Protein AF-A0A9D0HG77-F1 (afdb_monomer)

Solvent-accessible surface area (backbone atoms only — not comparable to full-atom values): 7186 Å² total; per-residue (Å²): 134,83,75,78,53,61,66,55,55,51,51,52,52,52,49,52,47,49,50,50,52,50,51,39,53,72,73,40,83,61,28,71,61,49,53,53,50,44,52,52,36,29,54,51,50,40,51,54,54,44,46,48,35,72,75,63,61,80,63,80,70,71,85,74,57,92,49,63,59,84,81,38,43,45,63,59,40,58,45,51,33,54,53,54,50,49,32,27,53,50,27,35,64,76,56,39,91,48,74,67,30,60,70,45,13,60,59,49,11,49,51,51,50,51,52,53,51,63,58,46,48,62,52,34,60,73,67,73,98

Structure (mmCIF, N/CA/C/O backbone):
data_AF-A0A9D0HG77-F1
#
_entry.id   AF-A0A9D0HG77-F1
#
loop_
_atom_site.group_PDB
_atom_site.id
_atom_site.type_symbol
_atom_site.label_atom_id
_atom_site.label_alt_id
_atom_site.label_comp_id
_atom_site.label_asym_id
_atom_site.label_entity_id
_atom_site.label_seq_id
_atom_site.pdbx_PDB_ins_code
_atom_site.Cartn_x
_atom_site.Cartn_y
_atom_site.Cartn_z
_atom_site.occupancy
_atom_site.B_iso_or_equiv
_atom_site.auth_seq_id
_atom_site.auth_comp_id
_atom_site.auth_asym_id
_atom_site.auth_atom_id
_atom_site.pdbx_PDB_model_num
ATOM 1 N N . MET A 1 1 ? 27.895 -12.153 -4.159 1.00 49.25 1 MET A N 1
ATOM 2 C CA . MET A 1 1 ? 26.490 -12.184 -3.704 1.00 49.25 1 MET A CA 1
ATOM 3 C C . MET A 1 1 ? 25.631 -11.999 -4.945 1.00 49.25 1 MET A C 1
ATOM 5 O O . MET A 1 1 ? 25.683 -10.929 -5.532 1.00 49.25 1 MET A O 1
ATOM 9 N N . THR A 1 2 ? 24.977 -13.048 -5.441 1.00 56.88 2 THR A N 1
ATOM 10 C CA . THR A 1 2 ? 24.059 -12.935 -6.587 1.00 56.88 2 THR A CA 1
ATOM 11 C C . THR A 1 2 ? 22.765 -12.306 -6.091 1.00 56.88 2 THR A C 1
ATOM 13 O O . THR A 1 2 ? 22.162 -12.834 -5.156 1.00 56.88 2 THR A O 1
ATOM 16 N N . LEU A 1 3 ? 22.369 -11.169 -6.663 1.00 62.97 3 LEU A N 1
ATOM 17 C CA . LEU A 1 3 ? 21.072 -10.566 -6.361 1.00 62.97 3 LEU A CA 1
ATOM 18 C C . LEU A 1 3 ? 19.960 -11.579 -6.700 1.00 62.97 3 LEU A C 1
ATOM 20 O O . LEU A 1 3 ? 20.090 -12.295 -7.698 1.00 62.97 3 LEU A O 1
ATOM 24 N N . PRO A 1 4 ? 18.908 -11.697 -5.870 1.00 74.31 4 PRO A N 1
ATOM 25 C CA . PRO A 1 4 ? 17.758 -12.531 -6.202 1.00 74.31 4 PRO A CA 1
ATOM 26 C C . PRO A 1 4 ? 17.161 -12.081 -7.542 1.00 74.31 4 PRO A C 1
ATOM 28 O O . PRO A 1 4 ? 17.142 -10.889 -7.845 1.00 74.31 4 PRO A O 1
ATOM 31 N N . SER A 1 5 ? 16.691 -13.031 -8.355 1.00 85.88 5 SER A N 1
ATOM 32 C CA . SER A 1 5 ? 16.042 -12.704 -9.629 1.00 85.88 5 SER A CA 1
ATOM 33 C C . SER A 1 5 ? 14.763 -11.891 -9.390 1.00 85.88 5 SER A C 1
ATOM 35 O O . SER A 1 5 ? 14.091 -12.084 -8.374 1.00 85.88 5 SER A O 1
ATOM 37 N N . MET A 1 6 ? 14.393 -11.012 -10.332 1.00 86.44 6 MET A N 1
ATOM 38 C CA . MET A 1 6 ? 13.165 -10.206 -10.214 1.00 86.44 6 MET A CA 1
ATOM 39 C C . MET A 1 6 ? 11.925 -11.067 -9.966 1.00 86.44 6 MET A C 1
ATOM 41 O O . MET A 1 6 ? 11.138 -10.765 -9.076 1.00 86.44 6 MET A O 1
ATOM 45 N N . ALA A 1 7 ? 11.817 -12.209 -10.647 1.00 89.00 7 ALA A N 1
ATOM 46 C CA . ALA A 1 7 ? 10.728 -13.159 -10.436 1.00 89.00 7 ALA A CA 1
ATOM 47 C C . ALA A 1 7 ? 10.657 -13.702 -8.994 1.00 89.00 7 ALA A C 1
ATOM 49 O O . ALA A 1 7 ? 9.565 -13.929 -8.476 1.00 89.00 7 ALA A O 1
ATOM 50 N N . LEU A 1 8 ? 11.800 -13.906 -8.324 1.00 92.50 8 LEU A N 1
ATOM 51 C CA . LEU A 1 8 ? 11.820 -14.341 -6.926 1.00 92.50 8 LEU A CA 1
ATOM 52 C C . LEU A 1 8 ? 11.333 -13.224 -5.997 1.00 92.50 8 LEU A C 1
ATOM 54 O O . LEU A 1 8 ? 10.526 -13.488 -5.108 1.00 92.50 8 LEU A O 1
ATOM 58 N N . LEU A 1 9 ? 11.799 -11.989 -6.206 1.00 91.00 9 LEU A N 1
ATOM 59 C CA . LEU A 1 9 ? 11.359 -10.829 -5.424 1.00 91.00 9 LEU A CA 1
ATOM 60 C C . LEU A 1 9 ? 9.857 -10.581 -5.594 1.00 91.00 9 LEU A C 1
ATOM 62 O O . LEU A 1 9 ? 9.140 -10.454 -4.602 1.00 91.00 9 LEU A O 1
ATOM 66 N N . GLU A 1 10 ? 9.379 -10.587 -6.838 1.00 93.50 10 GLU A N 1
ATOM 67 C CA . GLU A 1 10 ? 7.963 -10.452 -7.168 1.00 93.50 10 GLU A CA 1
ATOM 68 C C . GLU A 1 10 ? 7.137 -11.573 -6.523 1.00 93.50 10 GLU A C 1
ATOM 70 O O . GLU A 1 10 ? 6.142 -11.301 -5.851 1.00 93.50 10 GLU A O 1
ATOM 75 N N . GLY A 1 11 ? 7.583 -12.828 -6.640 1.00 95.94 11 GLY A N 1
ATOM 76 C CA . GLY A 1 11 ? 6.909 -13.977 -6.037 1.00 95.94 11 GLY A CA 1
ATOM 77 C C . GLY A 1 11 ? 6.807 -13.883 -4.513 1.00 95.94 11 GLY A C 1
ATOM 78 O O . GLY A 1 11 ? 5.743 -14.142 -3.948 1.00 95.94 11 GLY A O 1
ATOM 79 N N . VAL A 1 12 ? 7.880 -13.465 -3.834 1.00 95.75 12 VAL A N 1
ATOM 80 C CA . VAL A 1 12 ? 7.873 -13.255 -2.377 1.00 95.75 12 VAL A CA 1
ATOM 81 C C . VAL A 1 12 ? 6.940 -12.105 -1.992 1.00 95.75 12 VAL A C 1
ATOM 83 O O . VAL A 1 12 ? 6.157 -12.248 -1.053 1.00 95.75 12 VAL A O 1
ATOM 86 N N . ALA A 1 13 ? 6.968 -10.989 -2.722 1.00 94.75 13 ALA A N 1
ATOM 87 C CA . ALA A 1 13 ? 6.094 -9.850 -2.454 1.00 94.75 13 ALA A CA 1
ATOM 88 C C . ALA A 1 13 ? 4.609 -10.216 -2.629 1.00 94.75 13 ALA A C 1
ATOM 90 O O . ALA A 1 13 ? 3.790 -9.934 -1.751 1.00 94.75 13 ALA A O 1
ATOM 91 N N . LEU A 1 14 ? 4.264 -10.918 -3.711 1.00 96.62 14 LEU A N 1
ATOM 92 C CA . LEU A 1 14 ? 2.907 -11.409 -3.956 1.00 96.62 14 LEU A CA 1
ATOM 93 C C . LEU A 1 14 ? 2.461 -12.422 -2.897 1.00 96.62 14 LEU A C 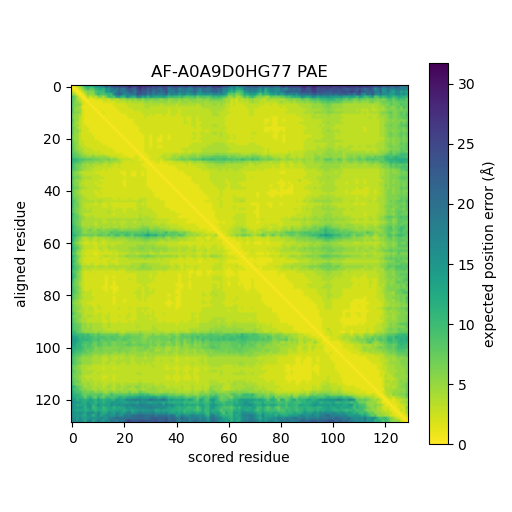1
ATOM 95 O O . LEU A 1 14 ? 1.306 -12.383 -2.472 1.00 96.62 14 LEU A O 1
ATOM 99 N N . LEU A 1 15 ? 3.360 -13.289 -2.421 1.00 97.38 15 LEU A N 1
ATOM 100 C CA . LEU A 1 15 ? 3.068 -14.201 -1.315 1.00 97.38 15 LEU A CA 1
ATOM 101 C C . LEU A 1 15 ? 2.738 -13.431 -0.029 1.00 97.38 15 LEU A C 1
ATOM 103 O O . LEU A 1 15 ? 1.761 -13.762 0.642 1.00 97.38 15 LEU A O 1
ATOM 107 N N . ILE A 1 16 ? 3.505 -12.388 0.301 1.00 96.44 16 ILE A N 1
ATOM 108 C CA . ILE A 1 16 ? 3.239 -11.530 1.465 1.00 96.44 16 ILE A CA 1
ATOM 109 C C . ILE A 1 16 ? 1.872 -10.850 1.330 1.00 96.44 16 ILE A C 1
ATOM 111 O O . ILE A 1 16 ? 1.082 -10.884 2.275 1.00 96.44 16 ILE A O 1
ATOM 115 N N . VAL A 1 17 ? 1.555 -10.290 0.158 1.00 97.00 17 VAL A N 1
ATOM 116 C CA . VAL A 1 17 ? 0.243 -9.679 -0.117 1.00 97.00 17 VAL A CA 1
ATOM 117 C C . VAL A 1 17 ? -0.880 -10.703 0.038 1.00 97.00 17 VAL A C 1
ATOM 119 O O . VAL A 1 17 ? -1.863 -10.438 0.731 1.00 97.00 17 VAL A O 1
ATOM 122 N N . ALA A 1 18 ? -0.735 -11.889 -0.554 1.00 97.62 18 ALA A N 1
ATOM 123 C CA . ALA A 1 18 ? -1.733 -12.949 -0.475 1.00 97.62 18 ALA A CA 1
ATOM 124 C C . ALA A 1 18 ? -1.972 -13.391 0.975 1.00 97.62 18 ALA A C 1
ATOM 126 O O . ALA A 1 18 ? -3.123 -13.488 1.406 1.00 97.62 18 ALA A O 1
ATOM 127 N N . LEU A 1 19 ? -0.901 -13.594 1.749 1.00 97.75 19 LEU A N 1
ATOM 128 C CA . LEU A 1 19 ? -0.984 -13.930 3.170 1.00 97.75 19 LEU A CA 1
ATOM 129 C C . LEU A 1 19 ? -1.655 -12.813 3.970 1.00 97.75 19 LEU A C 1
ATOM 131 O O . LEU A 1 19 ? -2.560 -13.095 4.755 1.00 97.75 19 LEU A O 1
ATOM 135 N N . PHE A 1 20 ? -1.275 -11.553 3.748 1.00 95.69 20 PHE A N 1
ATOM 136 C CA . PHE A 1 20 ? -1.891 -10.408 4.416 1.00 95.69 20 PHE A CA 1
ATOM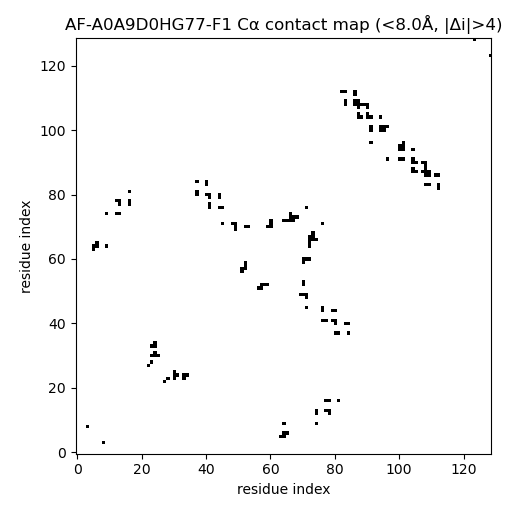 137 C C . PHE A 1 20 ? -3.399 -10.362 4.155 1.00 95.69 20 PHE A C 1
ATOM 139 O O . PHE A 1 20 ? -4.197 -10.312 5.094 1.00 95.69 20 PHE A O 1
ATOM 146 N N . VAL A 1 21 ? -3.805 -10.419 2.882 1.00 96.75 21 VAL A N 1
ATOM 147 C CA . VAL A 1 21 ? -5.216 -10.354 2.483 1.00 96.75 21 VAL A CA 1
ATOM 148 C C . VAL A 1 21 ? -5.985 -11.547 3.036 1.00 96.75 21 VAL A C 1
ATOM 150 O O . VAL A 1 21 ? -7.069 -11.359 3.589 1.00 96.75 21 VAL A O 1
ATOM 153 N N . PHE A 1 22 ? -5.425 -12.756 2.948 1.00 97.81 22 PHE A N 1
ATOM 154 C CA . PHE A 1 22 ? -6.043 -13.964 3.484 1.00 97.81 22 PHE A CA 1
ATOM 155 C C . PHE A 1 22 ? -6.268 -13.859 4.994 1.00 97.81 22 PHE A C 1
ATOM 157 O O . PHE A 1 22 ? -7.393 -14.041 5.464 1.00 97.81 22 PHE A O 1
ATOM 164 N N . LEU A 1 23 ? -5.230 -13.510 5.758 1.00 96.69 23 LEU A N 1
ATOM 165 C CA . LEU A 1 23 ? -5.322 -13.382 7.211 1.00 96.69 23 LEU A CA 1
ATOM 166 C C . LEU A 1 23 ? -6.312 -12.280 7.608 1.00 96.69 23 LEU A C 1
ATOM 168 O O . LEU A 1 23 ? -7.152 -12.497 8.484 1.00 96.69 23 LEU A O 1
ATOM 172 N N . ARG A 1 24 ? -6.284 -11.127 6.929 1.00 94.62 24 ARG A N 1
ATOM 173 C CA . ARG A 1 24 ? -7.196 -10.009 7.209 1.00 94.62 24 ARG A CA 1
ATOM 174 C C . ARG A 1 24 ? -8.644 -10.343 6.860 1.00 94.62 24 ARG A C 1
ATOM 176 O O . ARG A 1 24 ? -9.543 -10.020 7.631 1.00 94.62 24 ARG A O 1
ATOM 183 N N . ALA A 1 25 ? -8.886 -11.025 5.745 1.00 95.69 25 ALA A N 1
ATOM 184 C CA . ALA A 1 25 ? -10.225 -11.446 5.343 1.00 95.69 25 ALA A CA 1
ATOM 185 C C . ALA A 1 25 ? -10.776 -12.584 6.219 1.00 95.69 25 ALA A C 1
ATOM 187 O O . ALA A 1 25 ? -11.987 -12.674 6.419 1.00 95.69 25 ALA A O 1
ATOM 188 N N . ARG A 1 26 ? -9.908 -13.454 6.751 1.00 96.69 26 ARG A N 1
ATOM 189 C CA . ARG A 1 26 ? -10.320 -14.601 7.569 1.00 96.69 26 ARG A CA 1
ATOM 190 C C . ARG A 1 26 ? -10.536 -14.252 9.039 1.00 96.69 26 ARG A C 1
ATOM 192 O O . ARG A 1 26 ? -11.477 -14.778 9.636 1.00 96.69 26 ARG A O 1
ATOM 199 N N . TYR A 1 27 ? -9.665 -13.416 9.602 1.00 95.75 27 TYR A N 1
ATOM 200 C CA . TYR A 1 27 ? -9.579 -13.164 11.045 1.00 95.75 27 TYR A CA 1
ATOM 201 C C . TYR A 1 27 ? -9.772 -11.692 11.430 1.00 95.75 27 TYR A C 1
ATOM 203 O O . TYR A 1 27 ? -9.915 -11.382 12.610 1.00 95.75 27 TYR A O 1
ATOM 211 N N . GLY A 1 28 ? -9.766 -10.771 10.463 1.00 91.38 28 GLY A N 1
ATOM 212 C CA . GLY A 1 28 ? -9.912 -9.344 10.723 1.00 91.38 28 GLY A CA 1
ATOM 213 C C . GLY A 1 28 ? -11.352 -8.921 11.039 1.00 91.38 28 GLY A C 1
ATOM 214 O O . GLY A 1 28 ? -12.316 -9.595 10.659 1.00 91.38 28 GLY A O 1
ATOM 215 N N . PRO A 1 29 ? -11.528 -7.767 11.704 1.00 87.50 29 PRO A N 1
ATOM 216 C CA . PRO A 1 29 ? -12.846 -7.190 11.915 1.00 87.50 29 PRO A CA 1
ATOM 217 C C . PRO A 1 29 ? -13.455 -6.746 10.576 1.00 87.50 29 PRO A C 1
ATOM 219 O O . PRO A 1 29 ? -12.801 -6.099 9.762 1.00 87.50 29 PRO A O 1
ATOM 222 N N . ALA A 1 30 ? -14.734 -7.067 10.359 1.00 93.44 30 ALA A N 1
ATOM 223 C CA . ALA A 1 30 ? -15.514 -6.648 9.186 1.00 93.44 30 ALA A CA 1
ATOM 224 C C . ALA A 1 30 ? -14.843 -6.941 7.814 1.00 93.44 30 ALA A C 1
ATOM 226 O O . ALA A 1 30 ? -14.637 -6.025 7.010 1.00 93.44 30 ALA A O 1
ATOM 227 N N . PRO A 1 31 ? -14.585 -8.217 7.469 1.00 94.75 31 PRO A N 1
ATOM 228 C CA . PRO A 1 31 ? -13.812 -8.591 6.279 1.00 94.75 31 PRO A CA 1
ATOM 229 C C . PRO A 1 31 ? -14.425 -8.103 4.960 1.00 94.75 31 PRO A C 1
ATOM 231 O O . PRO A 1 31 ? -13.711 -7.705 4.046 1.00 94.75 31 PRO A O 1
ATOM 234 N N . LYS A 1 32 ? -15.760 -8.036 4.864 1.00 96.19 32 LYS A N 1
ATOM 235 C CA . LYS A 1 32 ? -16.445 -7.480 3.683 1.00 96.19 32 LYS A CA 1
ATOM 236 C C . LYS A 1 32 ? -16.150 -5.989 3.486 1.00 96.19 32 LYS A C 1
ATOM 238 O O . LYS A 1 32 ? -16.023 -5.539 2.351 1.00 96.19 32 LYS A O 1
ATOM 243 N N . ALA A 1 33 ? -16.063 -5.220 4.573 1.00 94.50 33 ALA A N 1
ATOM 244 C CA . ALA A 1 33 ? -15.742 -3.796 4.505 1.00 94.50 33 ALA A CA 1
ATOM 245 C C . ALA A 1 33 ? -14.273 -3.589 4.117 1.00 94.50 33 ALA A C 1
ATOM 247 O O . ALA A 1 33 ? -13.987 -2.741 3.272 1.00 94.50 33 ALA A O 1
ATOM 248 N N . PHE A 1 34 ? -13.373 -4.410 4.669 1.00 94.81 34 PHE A N 1
ATOM 249 C CA . PHE A 1 34 ? -11.969 -4.464 4.264 1.00 94.81 34 PHE A CA 1
ATOM 250 C C . PHE A 1 34 ? -11.826 -4.744 2.763 1.00 94.81 34 PHE A C 1
ATOM 252 O O . PHE A 1 34 ? -11.236 -3.930 2.063 1.00 94.81 34 PHE A O 1
ATOM 259 N N . LEU A 1 35 ? -12.430 -5.818 2.245 1.00 96.50 35 LEU A N 1
ATOM 260 C CA . LEU A 1 35 ? -12.306 -6.192 0.830 1.00 96.50 35 LEU A CA 1
ATOM 261 C C . LEU A 1 35 ? -12.861 -5.123 -0.118 1.00 96.50 35 LEU A C 1
ATOM 263 O O . LEU A 1 35 ? -12.253 -4.838 -1.144 1.00 96.50 35 LEU A O 1
ATOM 267 N N . ARG A 1 36 ? -13.985 -4.482 0.234 1.00 96.81 36 ARG A N 1
ATOM 268 C CA . ARG A 1 36 ? -14.524 -3.353 -0.544 1.00 96.81 36 ARG A CA 1
ATOM 269 C C . ARG A 1 36 ? -13.560 -2.172 -0.568 1.00 96.81 36 ARG A C 1
ATOM 271 O O . ARG A 1 36 ? -13.338 -1.594 -1.625 1.00 96.81 36 ARG A O 1
ATOM 278 N N . ARG A 1 37 ? -12.985 -1.817 0.584 1.00 94.81 37 ARG A N 1
ATOM 279 C CA . ARG A 1 37 ? -11.995 -0.738 0.670 1.00 94.81 37 ARG A CA 1
ATOM 280 C C . ARG A 1 37 ? -10.734 -1.087 -0.114 1.00 94.81 37 ARG A C 1
ATOM 282 O O . ARG A 1 37 ? -10.241 -0.236 -0.837 1.00 94.81 37 ARG A O 1
ATOM 289 N N . LEU A 1 38 ? -10.251 -2.320 0.004 1.00 96.00 38 LEU A N 1
ATOM 290 C CA . LEU A 1 38 ? -9.083 -2.797 -0.722 1.00 96.00 38 LEU A CA 1
ATOM 291 C C . LEU A 1 38 ? -9.306 -2.716 -2.234 1.00 96.00 38 LEU A C 1
ATOM 293 O O . LEU A 1 38 ? -8.457 -2.184 -2.933 1.00 96.00 38 LEU A O 1
ATOM 297 N N . LEU A 1 39 ? -10.468 -3.156 -2.726 1.00 96.94 39 LEU A N 1
ATOM 298 C CA . LEU A 1 39 ? -10.818 -3.042 -4.142 1.00 96.94 39 LEU A CA 1
ATOM 299 C C . LEU A 1 39 ? -10.826 -1.581 -4.616 1.00 9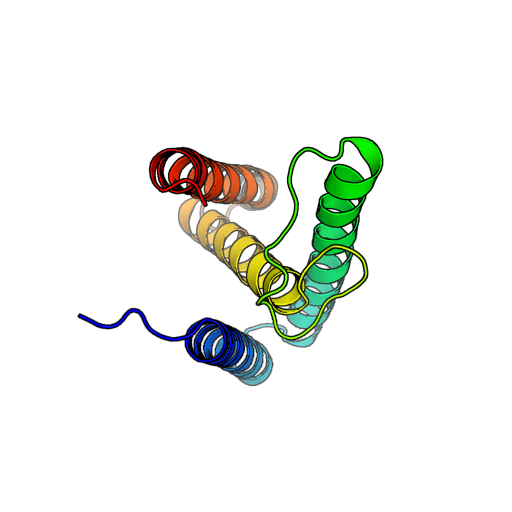6.94 39 LEU A C 1
ATOM 301 O O . LEU A 1 39 ? -10.290 -1.281 -5.678 1.00 96.94 39 LEU A O 1
ATOM 305 N N . LEU A 1 40 ? -11.397 -0.666 -3.824 1.00 97.25 40 LEU A N 1
ATOM 306 C CA . LEU A 1 40 ? -11.372 0.765 -4.142 1.00 97.25 40 LEU A CA 1
ATOM 307 C C . LEU A 1 40 ? -9.943 1.314 -4.184 1.00 97.25 40 LEU A C 1
ATOM 309 O O . LEU A 1 40 ? -9.630 2.094 -5.076 1.00 97.25 40 LEU A O 1
ATOM 313 N N . LEU A 1 41 ? -9.084 0.896 -3.251 1.00 95.94 41 LEU A N 1
ATOM 314 C CA . LEU A 1 41 ? -7.680 1.301 -3.227 1.00 95.94 41 LEU A CA 1
ATOM 315 C C . LEU A 1 41 ? -6.916 0.764 -4.440 1.00 95.94 41 LEU A C 1
ATOM 317 O O . LEU A 1 41 ? -6.210 1.545 -5.054 1.00 95.94 41 LEU A O 1
ATOM 321 N N . VAL A 1 42 ? -7.110 -0.504 -4.819 1.00 97.00 42 VAL A N 1
ATOM 322 C CA . VAL A 1 42 ? -6.518 -1.115 -6.027 1.00 97.00 42 VAL A CA 1
ATOM 323 C C . VAL A 1 42 ? -6.873 -0.312 -7.277 1.00 97.00 42 VAL A C 1
ATOM 325 O O . VAL A 1 42 ? -5.998 0.049 -8.059 1.00 97.00 42 VAL A O 1
ATOM 328 N N . VAL A 1 43 ? -8.161 -0.009 -7.463 1.00 97.38 43 VAL A N 1
ATOM 329 C CA . VAL A 1 43 ? -8.625 0.745 -8.635 1.00 97.38 43 VAL A CA 1
ATOM 330 C C . VAL A 1 43 ? -8.082 2.173 -8.610 1.00 97.38 43 VAL A C 1
ATOM 332 O O . VAL A 1 43 ? -7.591 2.654 -9.627 1.00 97.38 43 VAL A O 1
ATOM 335 N N . ALA A 1 44 ? -8.141 2.848 -7.459 1.00 94.81 44 ALA A N 1
ATOM 336 C CA . ALA A 1 44 ? -7.674 4.223 -7.328 1.00 94.81 44 ALA A CA 1
ATOM 337 C C . ALA A 1 44 ? -6.157 4.346 -7.532 1.00 94.81 44 ALA A C 1
ATOM 339 O O . ALA A 1 44 ? -5.722 5.245 -8.247 1.00 94.81 44 ALA A O 1
ATOM 340 N N . SER A 1 45 ? -5.362 3.444 -6.947 1.00 91.88 45 SER A N 1
ATOM 341 C CA . SER A 1 45 ? -3.905 3.456 -7.091 1.00 91.88 45 SER A CA 1
ATOM 342 C C . SER A 1 45 ? -3.492 3.161 -8.525 1.00 91.88 45 SER A C 1
ATOM 344 O O . SER A 1 45 ? -2.656 3.876 -9.062 1.00 91.88 45 SER A O 1
ATOM 346 N N . TRP A 1 46 ? -4.112 2.170 -9.175 1.00 95.81 46 TRP A N 1
ATOM 347 C CA . TRP A 1 46 ? -3.830 1.878 -10.579 1.00 95.81 46 TRP A CA 1
ATOM 348 C C . TRP A 1 46 ? -4.174 3.059 -11.489 1.00 95.81 46 TRP A C 1
ATOM 350 O O . TRP A 1 46 ? -3.353 3.439 -12.317 1.00 95.81 46 TRP A O 1
ATOM 360 N N . LEU A 1 47 ? -5.353 3.671 -11.323 1.00 96.38 47 LEU A N 1
ATOM 361 C CA . LEU A 1 47 ? -5.741 4.830 -12.129 1.00 96.38 47 LEU A CA 1
ATOM 362 C C . LEU A 1 47 ? -4.786 6.007 -11.934 1.00 96.38 47 LEU A C 1
ATOM 364 O O . LEU A 1 47 ? -4.391 6.615 -12.924 1.00 96.38 47 LEU A O 1
ATOM 368 N N . ALA A 1 48 ? -4.415 6.326 -10.693 1.00 92.44 48 ALA A N 1
ATOM 369 C CA . ALA A 1 48 ? -3.487 7.415 -10.401 1.00 92.44 48 ALA A CA 1
ATOM 370 C C . ALA A 1 48 ? -2.116 7.163 -11.047 1.00 92.44 48 ALA A C 1
ATOM 372 O O . ALA A 1 48 ? -1.655 7.978 -11.842 1.00 92.44 48 ALA A O 1
ATOM 373 N N . GLU A 1 49 ? -1.529 5.999 -10.774 1.00 92.38 49 GLU A N 1
ATOM 374 C CA . GLU A 1 49 ? -0.223 5.584 -11.288 1.00 92.38 49 GLU A CA 1
ATOM 375 C C . GLU A 1 49 ? -0.189 5.587 -12.820 1.00 92.38 49 GLU A C 1
ATOM 377 O O . GLU A 1 49 ? 0.637 6.243 -13.453 1.00 92.38 49 GLU A O 1
ATOM 382 N N . ASN A 1 50 ? -1.150 4.897 -13.435 1.00 94.19 50 ASN A N 1
ATOM 383 C CA . ASN A 1 50 ? -1.221 4.770 -14.880 1.00 94.19 50 ASN A CA 1
ATOM 384 C C . ASN A 1 50 ? -1.456 6.126 -15.555 1.00 94.19 50 ASN A C 1
ATOM 386 O O . ASN A 1 50 ? -0.907 6.380 -16.622 1.00 94.19 50 ASN A O 1
ATOM 390 N N . SER A 1 51 ? -2.255 7.007 -14.944 1.00 94.06 51 SER A N 1
ATOM 391 C CA . SER A 1 51 ? -2.498 8.345 -15.495 1.00 94.06 51 SER A CA 1
ATOM 392 C C . SER A 1 51 ? -1.239 9.200 -15.472 1.00 94.06 51 SER A C 1
ATOM 394 O O . SER A 1 51 ? -0.995 9.917 -16.436 1.00 94.06 51 SER A O 1
ATOM 396 N N . VAL A 1 52 ? -0.430 9.121 -14.410 1.00 91.75 52 VAL A N 1
ATOM 397 C CA . VAL A 1 52 ? 0.829 9.875 -14.327 1.00 91.75 52 VAL A CA 1
ATOM 398 C C . VAL A 1 52 ? 1.818 9.398 -15.389 1.00 91.75 52 VAL A C 1
ATOM 400 O O . VAL A 1 52 ? 2.388 10.231 -16.092 1.00 91.75 52 VAL A O 1
ATOM 403 N N . ILE A 1 53 ? 1.961 8.082 -15.567 1.00 91.44 53 ILE A N 1
ATOM 404 C CA . ILE A 1 53 ? 2.836 7.515 -16.603 1.00 91.44 53 ILE A CA 1
ATOM 405 C C . ILE A 1 53 ? 2.362 7.938 -17.998 1.00 91.44 53 ILE A C 1
ATOM 407 O O . ILE A 1 53 ? 3.146 8.461 -18.778 1.00 91.44 53 ILE A O 1
ATOM 411 N N . VAL A 1 54 ? 1.070 7.791 -18.304 1.00 93.69 54 VAL A N 1
ATOM 412 C CA . VAL A 1 54 ? 0.536 8.121 -19.637 1.00 93.69 54 VAL A CA 1
ATOM 413 C C . VAL A 1 54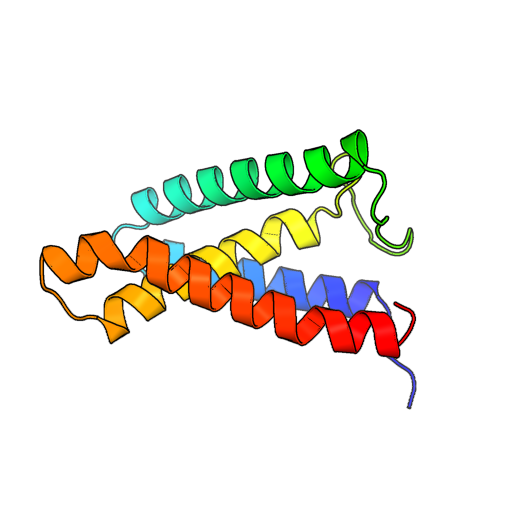 ? 0.589 9.623 -19.934 1.00 93.69 54 VAL A C 1
ATOM 415 O O . VAL A 1 54 ? 0.862 10.010 -21.067 1.00 93.69 54 VAL A O 1
ATOM 418 N N . ALA A 1 55 ? 0.291 10.478 -18.953 1.00 94.94 55 ALA A N 1
ATOM 419 C CA . ALA A 1 55 ? 0.188 11.918 -19.182 1.00 94.94 55 ALA A CA 1
ATOM 420 C C . ALA A 1 55 ? 1.545 12.633 -19.182 1.00 94.94 55 ALA A C 1
ATOM 422 O O . ALA A 1 55 ? 1.695 13.629 -19.889 1.00 94.94 55 ALA A O 1
ATOM 423 N N . TYR A 1 56 ? 2.505 12.160 -18.381 1.00 90.88 56 TYR A N 1
ATOM 424 C CA . TYR A 1 56 ? 3.771 12.863 -18.159 1.00 90.88 56 TYR A CA 1
ATOM 425 C C . TYR A 1 56 ? 5.006 12.083 -18.604 1.00 90.88 56 TYR A C 1
ATOM 427 O O . TYR A 1 56 ? 6.064 12.696 -18.706 1.00 90.88 56 TYR A O 1
ATOM 435 N N . ASP A 1 57 ? 4.891 10.771 -18.837 1.00 85.75 57 ASP A N 1
ATOM 436 C CA . ASP A 1 57 ? 6.015 9.873 -19.152 1.00 85.75 57 ASP A CA 1
ATOM 437 C C . ASP A 1 57 ? 7.203 10.060 -18.188 1.00 85.75 57 ASP A C 1
ATOM 439 O O . ASP A 1 57 ? 8.371 10.047 -18.566 1.00 85.75 57 ASP A O 1
ATOM 443 N N . PHE A 1 58 ? 6.887 10.316 -16.912 1.00 77.19 58 PHE A N 1
ATOM 444 C CA . PHE A 1 58 ? 7.880 10.712 -15.910 1.00 77.19 58 PHE A CA 1
ATOM 445 C C . PHE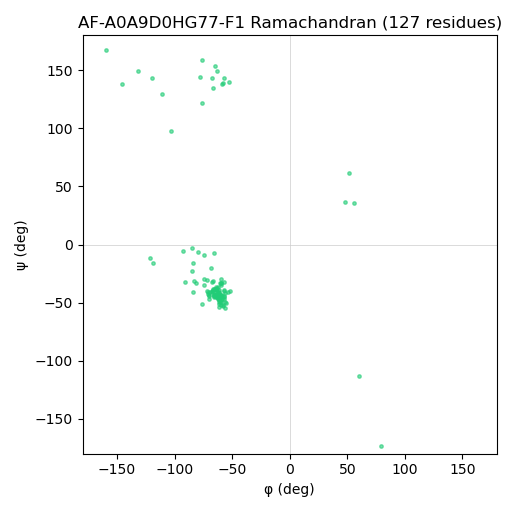 A 1 58 ? 8.873 9.578 -15.603 1.00 77.19 58 PHE A C 1
ATOM 447 O O . PHE A 1 58 ? 10.032 9.834 -15.287 1.00 77.19 58 PHE A O 1
ATOM 454 N N . TYR A 1 59 ? 8.417 8.327 -15.699 1.00 84.12 59 TYR A N 1
ATOM 455 C CA . T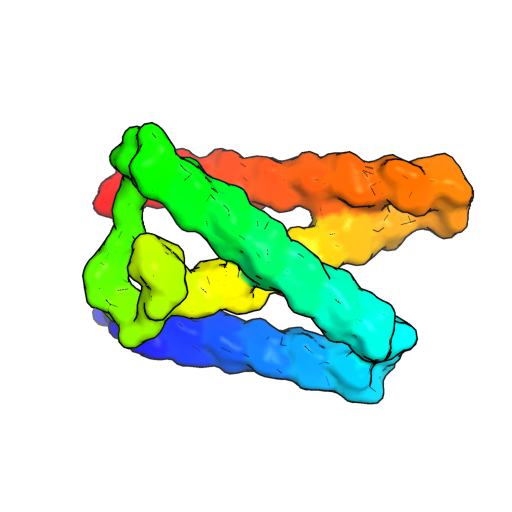YR A 1 59 ? 9.210 7.106 -15.570 1.00 84.12 59 TYR A CA 1
ATOM 456 C C . TYR A 1 59 ? 8.471 5.934 -16.221 1.00 84.12 59 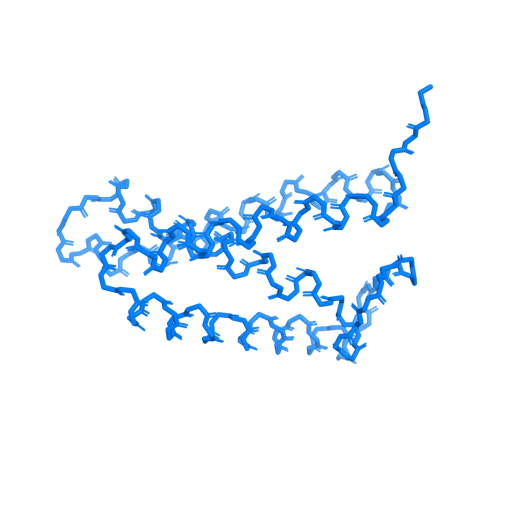TYR A C 1
ATOM 458 O O . TYR A 1 59 ? 7.273 6.002 -16.503 1.00 84.12 59 TYR A O 1
ATOM 466 N N . SER A 1 60 ? 9.187 4.825 -16.401 1.00 88.50 60 SER A N 1
ATOM 467 C CA . SER A 1 60 ? 8.618 3.545 -16.819 1.00 88.50 60 SER A CA 1
ATOM 468 C C . SER A 1 60 ? 9.123 2.424 -15.916 1.00 88.50 60 SER A C 1
ATOM 470 O O . SER A 1 60 ? 10.226 2.485 -15.374 1.00 88.50 60 SER A O 1
ATOM 472 N N . TYR A 1 61 ? 8.301 1.394 -15.734 1.00 89.94 61 TYR A N 1
ATOM 473 C CA . TYR A 1 61 ? 8.712 0.190 -15.020 1.00 89.94 61 TYR A CA 1
ATOM 474 C C . TYR A 1 61 ? 9.579 -0.699 -15.920 1.00 89.94 61 TYR A C 1
ATOM 476 O O . TYR A 1 61 ? 9.315 -0.819 -17.116 1.00 89.94 61 TYR A O 1
ATOM 484 N N . SER A 1 62 ? 10.583 -1.361 -15.330 1.00 89.69 62 SER A N 1
ATOM 485 C CA . SER A 1 62 ? 11.437 -2.325 -16.043 1.00 89.69 62 SER A CA 1
ATOM 486 C C . SER A 1 62 ? 10.602 -3.393 -16.768 1.00 89.69 62 SER A C 1
ATOM 488 O O . SER A 1 62 ? 9.656 -3.915 -16.183 1.00 89.69 62 SER A O 1
ATOM 490 N N . PRO A 1 63 ? 10.956 -3.808 -17.994 1.00 90.81 63 PRO A N 1
ATOM 491 C CA . PRO A 1 63 ? 10.266 -4.903 -18.675 1.00 90.81 63 PRO A CA 1
ATOM 492 C C . PRO A 1 63 ? 10.435 -6.273 -17.986 1.00 90.81 63 PRO A C 1
ATOM 494 O O . PRO A 1 63 ? 9.783 -7.228 -18.394 1.00 90.81 63 PRO A O 1
ATOM 497 N N . ASP A 1 64 ? 11.278 -6.383 -16.951 1.00 91.81 64 ASP A N 1
ATOM 498 C CA . ASP A 1 64 ? 11.542 -7.635 -16.224 1.00 91.81 64 ASP A CA 1
ATOM 499 C C . ASP A 1 64 ? 10.407 -8.071 -15.275 1.00 91.81 64 ASP A C 1
ATOM 501 O O . ASP A 1 64 ? 10.453 -9.179 -14.731 1.00 91.81 64 ASP A O 1
ATOM 505 N N . TRP A 1 65 ? 9.401 -7.220 -15.043 1.00 93.38 65 TRP A N 1
ATOM 506 C CA . TRP A 1 65 ? 8.201 -7.597 -14.286 1.00 93.38 65 TRP A CA 1
ATOM 507 C C . TRP A 1 65 ? 7.369 -8.626 -15.055 1.00 93.38 65 TRP A C 1
ATOM 509 O O . TRP A 1 65 ? 7.235 -8.552 -16.276 1.00 93.38 65 TRP A O 1
ATOM 519 N N . THR A 1 66 ? 6.755 -9.577 -14.346 1.00 94.19 66 THR A N 1
ATOM 520 C CA . THR A 1 66 ? 6.108 -10.709 -15.031 1.00 94.19 66 THR A CA 1
ATOM 521 C C . THR A 1 66 ? 4.792 -10.359 -15.724 1.00 94.19 66 THR A C 1
ATOM 523 O O . THR A 1 66 ? 4.477 -10.933 -16.768 1.00 94.19 66 THR A O 1
ATOM 526 N N . LEU A 1 67 ? 4.000 -9.445 -15.158 1.00 95.25 67 LEU A N 1
ATOM 527 C CA . LEU A 1 67 ? 2.668 -9.118 -15.662 1.00 95.25 67 LEU A CA 1
ATOM 528 C C . LEU A 1 67 ? 2.346 -7.640 -15.469 1.00 95.25 67 LEU A C 1
ATOM 530 O O . LEU A 1 67 ? 2.575 -7.080 -14.400 1.00 95.25 67 LEU A O 1
ATOM 534 N N . PHE A 1 68 ? 1.733 -7.038 -16.485 1.00 96.62 68 PHE A N 1
ATOM 535 C CA . PHE A 1 68 ? 1.349 -5.631 -16.509 1.00 96.62 68 PHE A CA 1
ATOM 536 C C . PHE A 1 68 ? -0.160 -5.458 -16.685 1.00 96.62 68 PHE A C 1
ATOM 538 O O . PHE A 1 68 ? -0.800 -6.180 -17.451 1.00 96.62 68 PHE A O 1
ATOM 545 N N . ILE A 1 69 ? -0.716 -4.447 -16.019 1.00 95.62 69 ILE A N 1
ATOM 546 C CA . ILE A 1 69 ? -1.995 -3.836 -16.376 1.00 95.62 69 ILE A CA 1
ATOM 547 C C . ILE A 1 69 ? -1.678 -2.507 -17.062 1.00 95.62 69 ILE A C 1
ATOM 549 O O . ILE A 1 69 ? -1.450 -1.487 -16.408 1.00 95.62 69 ILE A O 1
ATOM 553 N N . HIS A 1 70 ? -1.684 -2.530 -18.395 1.00 94.62 70 HIS A N 1
ATOM 554 C CA . HIS A 1 70 ? -1.250 -1.411 -19.231 1.00 94.62 70 HIS A CA 1
ATOM 555 C C . HIS A 1 70 ? 0.225 -1.053 -18.965 1.00 94.62 70 HIS A C 1
ATOM 557 O O . HIS A 1 70 ? 1.077 -1.885 -19.263 1.00 94.62 70 HIS A O 1
ATOM 563 N N . HIS A 1 71 ? 0.542 0.116 -18.398 1.00 92.88 71 HIS A N 1
ATOM 564 C CA . HIS A 1 71 ? 1.930 0.516 -18.118 1.00 92.88 71 HIS A CA 1
ATOM 565 C C . HIS A 1 71 ? 2.421 0.149 -16.709 1.00 92.88 71 HIS A C 1
ATOM 567 O O . HIS A 1 71 ? 3.596 0.336 -16.402 1.00 92.88 71 HIS A O 1
ATOM 573 N N . VAL A 1 72 ? 1.544 -0.379 -15.848 1.00 95.31 72 VAL A N 1
ATOM 574 C CA . VAL A 1 72 ? 1.856 -0.623 -14.431 1.00 95.31 72 VAL A CA 1
ATOM 575 C C . VAL A 1 72 ? 1.944 -2.126 -14.153 1.00 95.31 72 VAL A C 1
ATOM 577 O O . VAL A 1 72 ? 1.002 -2.848 -14.492 1.00 95.31 72 VAL A O 1
ATOM 580 N N . PRO A 1 73 ? 3.010 -2.633 -13.506 1.00 95.56 73 PRO A N 1
ATOM 581 C CA . PRO A 1 73 ? 3.086 -4.031 -13.104 1.00 95.56 73 PRO A CA 1
ATOM 582 C C . PRO A 1 73 ? 1.932 -4.419 -12.172 1.00 95.56 73 PRO A C 1
ATOM 584 O O . PRO A 1 73 ? 1.599 -3.691 -11.233 1.00 95.56 73 PRO A O 1
ATOM 587 N N . LEU A 1 74 ? 1.347 -5.601 -12.377 1.00 95.38 74 LEU A N 1
ATOM 588 C CA . LEU A 1 74 ? 0.261 -6.109 -11.536 1.00 95.38 74 LEU A CA 1
ATOM 589 C C . LEU A 1 74 ? 0.691 -6.185 -10.066 1.00 95.38 74 LEU A C 1
ATOM 591 O O . LEU A 1 74 ? -0.090 -5.843 -9.181 1.00 95.38 74 LEU A O 1
ATOM 595 N N . ALA A 1 75 ? 1.932 -6.592 -9.796 1.00 94.94 75 ALA A N 1
ATOM 596 C CA . ALA A 1 75 ? 2.459 -6.650 -8.438 1.00 94.94 75 ALA A CA 1
ATOM 597 C C . ALA A 1 75 ? 2.379 -5.288 -7.729 1.00 94.94 75 ALA A C 1
ATOM 599 O O . ALA A 1 75 ? 1.888 -5.217 -6.606 1.00 94.94 75 ALA A O 1
ATOM 600 N N . ILE A 1 76 ? 2.754 -4.198 -8.402 1.00 93.88 76 ILE A N 1
ATOM 601 C CA . ILE A 1 76 ? 2.669 -2.828 -7.870 1.00 93.88 76 ILE A CA 1
ATOM 602 C C . ILE A 1 76 ? 1.214 -2.450 -7.569 1.00 93.88 76 ILE A C 1
ATOM 604 O O . ILE A 1 76 ? 0.916 -1.961 -6.476 1.00 93.88 76 ILE A O 1
ATOM 608 N N . VAL A 1 77 ? 0.295 -2.763 -8.488 1.00 95.88 77 VAL A N 1
ATOM 609 C CA . VAL A 1 77 ? -1.152 -2.539 -8.315 1.00 95.88 77 VAL A CA 1
ATOM 610 C C . VAL A 1 77 ? -1.716 -3.291 -7.102 1.00 95.88 77 VAL A C 1
ATOM 612 O O . VAL A 1 77 ? -2.667 -2.821 -6.482 1.00 95.88 77 VAL A O 1
ATOM 615 N N . LEU A 1 78 ? -1.141 -4.440 -6.737 1.00 96.00 78 LEU A N 1
ATOM 616 C CA . LEU A 1 78 ? -1.589 -5.251 -5.601 1.00 96.00 78 LEU A CA 1
ATOM 617 C C . LEU A 1 78 ? -0.891 -4.902 -4.279 1.00 96.00 78 LEU A C 1
ATOM 619 O O . LEU A 1 78 ? -1.512 -5.015 -3.223 1.00 96.00 78 LEU A O 1
ATOM 623 N N . ILE A 1 79 ? 0.373 -4.478 -4.317 1.00 94.94 79 ILE A N 1
ATOM 624 C CA . ILE A 1 79 ? 1.178 -4.179 -3.125 1.00 94.94 79 ILE A CA 1
ATOM 625 C C . ILE A 1 79 ? 0.774 -2.836 -2.509 1.00 94.94 79 ILE A C 1
ATOM 627 O O . ILE A 1 79 ? 0.475 -2.774 -1.314 1.00 94.94 79 ILE A O 1
ATOM 631 N N . TRP A 1 80 ? 0.714 -1.764 -3.304 1.00 94.12 80 TRP A N 1
ATOM 632 C CA . TRP A 1 80 ? 0.456 -0.410 -2.793 1.00 94.12 80 TRP A CA 1
ATOM 633 C C . TRP 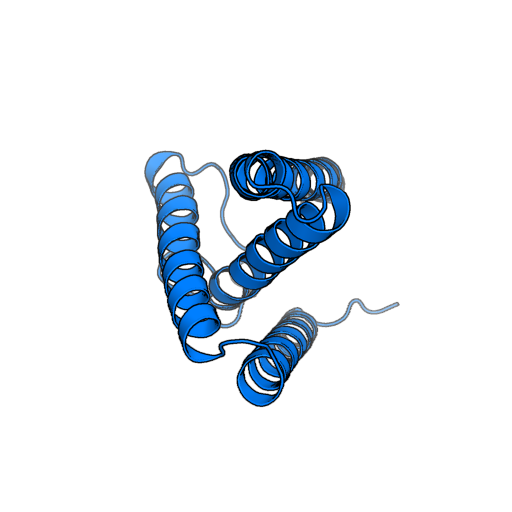A 1 80 ? -0.846 -0.269 -1.996 1.00 94.12 80 TRP A C 1
ATOM 635 O O . TRP A 1 80 ? -0.825 0.354 -0.932 1.00 94.12 80 TRP A O 1
ATOM 645 N N . PRO A 1 81 ? -1.973 -0.876 -2.405 1.00 95.56 81 PRO A N 1
ATOM 646 C CA . PRO A 1 81 ? -3.196 -0.859 -1.607 1.00 95.56 81 PRO A CA 1
ATOM 647 C C . PRO A 1 81 ? -3.026 -1.424 -0.193 1.00 95.56 81 PRO A C 1
ATOM 649 O O . PRO A 1 81 ? -3.683 -0.943 0.731 1.00 95.56 81 PRO A O 1
ATOM 652 N N . ILE A 1 82 ? -2.139 -2.407 0.002 1.00 95.88 82 ILE A N 1
ATOM 653 C CA . ILE A 1 82 ? -1.824 -2.963 1.326 1.00 95.88 82 ILE A CA 1
ATOM 654 C C . ILE A 1 82 ? -1.039 -1.957 2.163 1.00 95.88 82 ILE A C 1
ATOM 656 O O . ILE A 1 82 ? -1.358 -1.776 3.340 1.00 95.88 82 ILE A O 1
ATOM 660 N N . VAL A 1 83 ? -0.069 -1.268 1.557 1.00 95.12 83 VAL A N 1
ATOM 661 C CA . VAL A 1 83 ? 0.716 -0.207 2.208 1.00 95.12 83 VAL A CA 1
ATOM 662 C C . VAL A 1 83 ? -0.201 0.939 2.638 1.00 95.12 83 VAL A C 1
ATOM 664 O O . VAL A 1 83 ? -0.236 1.295 3.816 1.00 95.12 83 VAL A O 1
ATOM 667 N N . ILE A 1 84 ? -1.032 1.443 1.720 1.00 95.69 84 ILE A N 1
ATOM 668 C CA . ILE A 1 84 ? -1.978 2.537 1.979 1.00 95.69 84 ILE A CA 1
ATOM 669 C C . ILE A 1 84 ? -2.982 2.145 3.068 1.00 95.69 84 ILE A C 1
ATOM 671 O O . ILE A 1 84 ? -3.246 2.920 3.991 1.00 95.69 84 ILE A O 1
ATOM 675 N N . HIS A 1 85 ? -3.542 0.934 2.994 1.00 94.81 85 HIS A N 1
ATOM 676 C CA . HIS A 1 85 ? -4.469 0.453 4.013 1.00 94.81 85 HIS A CA 1
ATOM 677 C C . HIS A 1 85 ? -3.798 0.348 5.387 1.00 94.81 85 HIS A C 1
ATOM 679 O O . HIS A 1 85 ? -4.348 0.851 6.366 1.00 94.81 85 HIS A O 1
ATOM 685 N N . SER A 1 86 ? -2.605 -0.245 5.455 1.00 94.38 86 SER A N 1
ATOM 686 C CA . SER A 1 86 ? -1.857 -0.423 6.705 1.00 94.38 86 SER A CA 1
ATOM 687 C C . SER A 1 86 ? -1.466 0.916 7.332 1.00 94.38 86 SER A C 1
ATOM 689 O O . SER A 1 86 ? -1.622 1.086 8.539 1.00 94.38 86 SER A O 1
ATOM 691 N N . ALA A 1 87 ? -1.043 1.896 6.528 1.00 96.25 87 ALA A N 1
ATOM 692 C CA . ALA A 1 87 ? -0.737 3.247 6.994 1.00 96.25 87 ALA A CA 1
ATOM 693 C C . ALA A 1 87 ? -1.975 3.960 7.562 1.00 96.25 87 ALA A C 1
ATOM 695 O O . ALA A 1 87 ? -1.896 4.608 8.607 1.00 96.25 87 ALA A O 1
ATOM 696 N N . TRP A 1 88 ? -3.140 3.805 6.924 1.00 95.00 88 TRP A N 1
ATOM 697 C CA . TRP A 1 88 ? -4.398 4.339 7.452 1.00 95.00 88 TRP A CA 1
ATOM 698 C C . TRP A 1 88 ? -4.774 3.671 8.785 1.00 95.00 88 TRP A C 1
ATOM 700 O O . TRP A 1 88 ? -5.144 4.357 9.740 1.00 95.00 88 TRP A O 1
ATOM 710 N N . GLU A 1 89 ? -4.652 2.348 8.907 1.00 93.50 89 GLU A N 1
ATOM 711 C CA . GLU A 1 89 ? -4.928 1.672 10.181 1.00 93.50 89 GLU A CA 1
ATOM 712 C C . GLU A 1 89 ? -3.954 2.101 11.281 1.00 93.50 89 GLU A C 1
ATOM 714 O O . GLU A 1 89 ? -4.394 2.439 12.381 1.00 93.50 89 GLU A O 1
ATOM 719 N N . LEU A 1 90 ? -2.657 2.177 10.970 1.00 95.62 90 LEU A N 1
ATOM 720 C CA . LEU A 1 90 ? -1.624 2.663 11.882 1.00 95.62 90 LEU A CA 1
ATOM 721 C C . LEU A 1 90 ? -1.931 4.083 12.368 1.00 95.62 90 LEU A C 1
ATOM 723 O O . LEU A 1 90 ? -1.920 4.332 13.572 1.00 95.62 90 LEU A O 1
ATOM 727 N N . ALA A 1 91 ? -2.293 4.993 11.462 1.00 96.75 91 ALA A N 1
ATOM 728 C CA . ALA A 1 91 ? -2.719 6.343 11.815 1.00 96.75 91 ALA A CA 1
ATOM 729 C C . ALA A 1 91 ? -3.925 6.342 12.771 1.00 96.75 91 ALA A C 1
ATOM 731 O O . ALA A 1 91 ? -3.963 7.115 13.729 1.00 96.75 91 ALA A O 1
ATOM 732 N N . GLY A 1 92 ? -4.893 5.448 12.551 1.00 95.00 92 GLY A N 1
ATOM 733 C CA . GLY A 1 92 ? -6.032 5.264 13.450 1.00 95.00 92 GLY A CA 1
ATOM 734 C C . GLY A 1 92 ? -5.623 4.832 14.861 1.00 95.00 92 GLY A C 1
ATOM 735 O O . GLY A 1 92 ? -6.163 5.355 15.836 1.00 95.00 92 GLY A O 1
ATOM 736 N N . TYR A 1 93 ? -4.652 3.923 14.985 1.00 94.31 93 TYR A N 1
ATOM 737 C CA . TYR A 1 93 ? -4.129 3.501 16.288 1.00 94.31 93 TYR A CA 1
ATOM 738 C C . TYR A 1 93 ? -3.330 4.606 16.987 1.00 94.31 93 TYR A C 1
ATOM 740 O O . TYR A 1 93 ? -3.506 4.803 18.187 1.00 94.31 93 TYR A O 1
ATOM 748 N N . LEU A 1 94 ? -2.506 5.357 16.249 1.00 95.94 94 LEU A N 1
ATOM 749 C CA . LEU A 1 94 ? -1.681 6.439 16.800 1.00 95.94 94 LEU A CA 1
ATOM 750 C C . LEU A 1 94 ? -2.514 7.620 17.317 1.00 95.94 94 LEU A C 1
ATOM 752 O O . LEU A 1 94 ? -2.183 8.207 18.344 1.00 95.94 94 LEU A O 1
ATOM 756 N N . LEU A 1 95 ? -3.599 7.972 16.622 1.00 96.00 95 LEU A N 1
ATOM 757 C CA . LEU A 1 95 ? -4.453 9.111 16.985 1.00 96.00 95 LEU A CA 1
ATOM 758 C C . LEU A 1 95 ? -5.503 8.773 18.059 1.00 96.00 95 LEU A C 1
ATOM 760 O O . LEU A 1 95 ? -6.101 9.675 18.652 1.00 96.00 95 LEU A O 1
ATOM 764 N N . GLY A 1 96 ? -5.752 7.486 18.309 1.00 94.00 96 GLY A N 1
ATOM 765 C CA . GLY A 1 96 ? -6.715 7.016 19.300 1.00 94.00 96 GLY A CA 1
ATOM 766 C C . GLY A 1 96 ? -8.187 7.057 18.845 1.00 94.00 96 GLY A C 1
ATOM 767 O O . GLY A 1 96 ? -8.506 7.322 17.684 1.00 94.00 96 GLY A O 1
ATOM 768 N N . PRO A 1 97 ? -9.141 6.768 19.753 1.00 93.19 97 PRO A N 1
ATOM 769 C CA . PRO A 1 97 ? -10.515 6.412 19.377 1.00 93.19 97 PRO A CA 1
ATOM 770 C C . PRO A 1 97 ? -11.464 7.598 19.126 1.00 93.19 97 PRO A C 1
ATOM 772 O O . PRO A 1 97 ? -12.631 7.376 18.782 1.00 93.19 97 PRO A O 1
ATOM 775 N N . SER A 1 98 ? -11.016 8.844 19.316 1.00 94.56 98 SER A N 1
ATOM 776 C CA . SER A 1 98 ? -11.893 10.021 19.262 1.00 94.56 98 SER A CA 1
ATOM 777 C C . SER A 1 98 ? -12.485 10.259 17.862 1.00 94.56 98 SER A C 1
ATOM 779 O O . SER A 1 98 ? -11.915 9.884 16.837 1.00 94.56 98 SER A O 1
ATOM 781 N N . ALA A 1 99 ? -13.651 10.909 17.789 1.00 90.56 99 ALA A N 1
ATOM 782 C CA . ALA A 1 99 ? -14.281 11.225 16.503 1.00 90.56 99 ALA A CA 1
ATOM 783 C C . ALA A 1 99 ? -13.416 12.168 15.643 1.00 90.56 99 ALA A C 1
ATOM 785 O O . ALA A 1 99 ? -13.356 12.005 14.425 1.00 90.56 99 ALA A O 1
ATOM 786 N N . ALA A 1 100 ? -12.718 13.117 16.275 1.00 91.31 100 ALA A N 1
ATOM 787 C CA . ALA A 1 100 ? -11.754 13.988 15.608 1.00 91.31 100 ALA A CA 1
ATOM 788 C C . ALA A 1 100 ? -10.559 13.190 15.058 1.00 91.31 100 ALA A C 1
ATOM 790 O O . ALA A 1 100 ? -10.212 13.347 13.890 1.00 91.31 100 ALA A O 1
ATOM 791 N N . ALA A 1 101 ? -10.003 12.263 15.848 1.00 91.31 101 ALA A N 1
ATOM 792 C CA . ALA A 1 101 ? -8.924 11.373 15.417 1.00 91.31 101 ALA A CA 1
ATOM 793 C C . ALA A 1 101 ? -9.314 10.545 14.184 1.00 91.31 101 ALA A C 1
ATOM 795 O O . ALA A 1 101 ? -8.573 10.496 13.205 1.00 91.31 101 ALA A O 1
ATOM 796 N N . LYS A 1 102 ? -10.526 9.974 14.169 1.00 91.06 102 LYS A N 1
ATOM 797 C CA . LYS A 1 102 ? -11.032 9.205 13.018 1.00 91.06 102 LYS A CA 1
ATOM 798 C C . LYS A 1 102 ? -11.112 10.025 11.729 1.00 91.06 102 LYS A C 1
ATOM 800 O O . LYS A 1 102 ? -10.910 9.468 10.654 1.00 91.06 102 LYS A O 1
ATOM 805 N N . ARG A 1 103 ? -11.402 11.329 11.825 1.00 94.00 103 ARG A N 1
ATOM 806 C CA . ARG A 1 103 ? -11.434 12.241 10.667 1.00 94.00 103 ARG A CA 1
ATOM 807 C C . ARG A 1 103 ? -10.035 12.596 10.163 1.00 94.00 103 ARG A C 1
ATOM 809 O O . ARG A 1 103 ? -9.878 12.821 8.971 1.00 94.00 103 ARG A O 1
ATOM 816 N N . LEU A 1 104 ? -9.038 12.621 11.048 1.00 95.81 104 LEU A N 1
ATOM 817 C CA . LEU A 1 104 ? -7.642 12.917 10.709 1.00 95.81 104 LEU A CA 1
ATOM 818 C C . LEU A 1 104 ? -6.859 11.691 10.221 1.00 95.81 104 LEU A C 1
ATOM 820 O O . LEU A 1 104 ? -5.881 11.850 9.495 1.00 95.81 104 LEU A O 1
ATOM 824 N N . ALA A 1 105 ? -7.295 10.476 10.566 1.00 95.38 105 ALA A N 1
ATOM 825 C CA . ALA A 1 105 ? -6.599 9.238 10.214 1.00 95.38 105 ALA A CA 1
ATOM 826 C C . ALA A 1 105 ? -6.259 9.083 8.714 1.00 95.38 105 ALA A C 1
ATOM 828 O O . ALA A 1 105 ? -5.143 8.656 8.432 1.00 95.38 105 ALA A O 1
ATOM 829 N N . PRO A 1 106 ? -7.123 9.451 7.742 1.00 93.75 106 PRO A N 1
ATOM 830 C CA . PRO A 1 106 ? -6.753 9.386 6.326 1.00 93.75 106 PRO A CA 1
ATOM 831 C C . PRO A 1 106 ? -5.616 10.346 5.958 1.00 93.75 106 PRO A C 1
ATOM 833 O O . PRO A 1 106 ? -4.749 9.983 5.173 1.00 93.75 106 PRO A O 1
ATOM 836 N N . LEU A 1 107 ? -5.595 11.553 6.537 1.00 96.12 107 LEU A N 1
ATOM 837 C CA . LEU A 1 107 ? -4.559 12.557 6.266 1.00 96.12 107 LEU A CA 1
ATOM 838 C C . LEU A 1 107 ? -3.215 12.135 6.856 1.00 96.12 107 LEU A C 1
ATOM 840 O O . LEU A 1 107 ? -2.189 12.227 6.190 1.00 96.12 107 LEU A O 1
ATOM 844 N N . VAL A 1 108 ? -3.226 11.624 8.088 1.00 97.12 108 VAL A N 1
ATOM 845 C CA . VAL A 1 108 ? -2.017 11.086 8.721 1.00 97.12 108 VAL A CA 1
ATOM 846 C C . VAL A 1 108 ? -1.539 9.831 7.989 1.00 97.12 108 VAL A C 1
ATOM 848 O O . VAL A 1 108 ? -0.348 9.698 7.741 1.00 97.12 108 VAL A O 1
ATOM 851 N N . GLY A 1 109 ? -2.449 8.951 7.563 1.00 96.75 109 GLY A N 1
ATOM 852 C CA . GLY A 1 109 ? -2.113 7.804 6.718 1.00 96.75 109 GLY A CA 1
ATOM 853 C C . GLY A 1 109 ? -1.468 8.225 5.395 1.00 96.75 109 GLY A C 1
ATOM 854 O O . GLY A 1 109 ? -0.439 7.673 5.023 1.00 96.75 109 GLY A O 1
ATOM 855 N N . ALA A 1 110 ? -2.011 9.243 4.722 1.00 95.12 110 ALA A N 1
ATOM 856 C CA . ALA A 1 110 ? -1.420 9.798 3.506 1.00 95.12 110 ALA A CA 1
ATOM 857 C C . ALA A 1 110 ? -0.023 10.384 3.760 1.00 95.12 110 ALA A C 1
ATOM 859 O O . ALA A 1 110 ? 0.886 10.129 2.979 1.00 95.12 110 ALA A O 1
ATOM 860 N N . PHE A 1 111 ? 0.173 11.104 4.868 1.00 96.62 111 PHE A N 1
ATOM 861 C CA . PHE A 1 111 ? 1.493 11.602 5.258 1.00 96.62 111 PHE A CA 1
ATOM 862 C C . 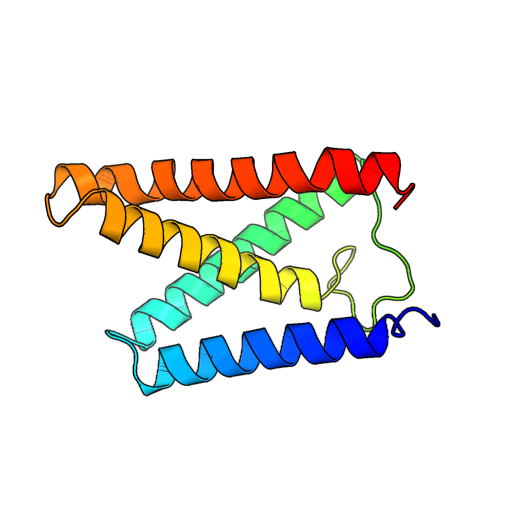PHE A 1 111 ? 2.505 10.466 5.460 1.00 96.62 111 PHE A C 1
ATOM 864 O O . PHE A 1 111 ? 3.623 10.564 4.969 1.00 96.62 111 PHE A O 1
ATOM 871 N N . LEU A 1 112 ? 2.113 9.374 6.127 1.00 96.50 112 LEU A N 1
ATOM 872 C CA . LEU A 1 112 ? 2.981 8.206 6.317 1.00 96.50 112 LEU A CA 1
ATOM 873 C C . LEU A 1 112 ? 3.372 7.559 4.982 1.00 96.50 112 LEU A C 1
ATOM 875 O O . LEU A 1 112 ? 4.537 7.234 4.787 1.00 96.50 112 LEU A O 1
ATOM 879 N N . VAL A 1 113 ? 2.418 7.413 4.059 1.00 95.12 113 VAL A N 1
ATOM 880 C CA . VAL A 1 113 ? 2.672 6.868 2.715 1.00 95.12 113 VAL A CA 1
ATOM 881 C C . VAL A 1 113 ? 3.596 7.783 1.908 1.00 95.12 113 VAL A C 1
ATOM 883 O O . VAL A 1 113 ? 4.524 7.302 1.267 1.00 95.12 113 VAL A O 1
ATOM 886 N N . LEU A 1 114 ? 3.376 9.099 1.951 1.00 94.00 114 LEU A N 1
ATOM 887 C CA . LEU A 1 114 ? 4.233 10.067 1.261 1.00 94.00 114 LEU A CA 1
ATOM 888 C C . LEU A 1 114 ? 5.647 10.092 1.843 1.00 94.00 114 LEU A C 1
ATOM 890 O O . LEU A 1 114 ? 6.605 10.197 1.088 1.00 94.00 114 LEU A O 1
ATOM 894 N N . ALA A 1 115 ? 5.784 9.976 3.165 1.00 93.12 115 ALA A N 1
ATOM 895 C CA . ALA A 1 115 ? 7.085 9.881 3.813 1.00 93.12 115 ALA A CA 1
ATOM 896 C C . ALA A 1 115 ? 7.834 8.607 3.387 1.00 93.12 115 ALA A C 1
ATOM 898 O O . ALA A 1 115 ? 9.012 8.690 3.058 1.00 93.12 115 ALA A O 1
ATOM 899 N N . ASP A 1 116 ? 7.151 7.458 3.336 1.00 90.69 116 ASP A N 1
ATOM 900 C CA . ASP A 1 116 ? 7.717 6.193 2.845 1.00 90.69 116 ASP A CA 1
ATOM 901 C C . ASP A 1 116 ? 8.194 6.316 1.386 1.00 90.69 116 ASP A C 1
ATOM 903 O O . ASP A 1 116 ? 9.358 6.048 1.081 1.00 90.69 116 ASP A O 1
ATOM 907 N N . ALA A 1 117 ? 7.342 6.846 0.502 1.00 88.12 117 ALA A N 1
ATOM 908 C CA . ALA A 1 117 ? 7.681 7.074 -0.903 1.00 88.12 117 ALA A CA 1
ATOM 909 C C . ALA A 1 117 ? 8.867 8.044 -1.077 1.00 88.12 117 ALA A C 1
ATOM 911 O O . ALA A 1 117 ? 9.799 7.757 -1.829 1.00 88.12 117 ALA A O 1
ATOM 912 N N . ALA A 1 118 ? 8.878 9.154 -0.332 1.00 87.25 118 ALA A N 1
ATOM 913 C CA . ALA A 1 118 ? 9.941 10.158 -0.385 1.00 87.25 118 ALA A CA 1
ATOM 914 C C . ALA A 1 118 ? 11.285 9.650 0.167 1.00 87.25 118 ALA A C 1
ATOM 916 O O . ALA A 1 118 ? 12.326 10.226 -0.135 1.00 87.25 118 ALA A O 1
ATOM 917 N N . MET A 1 119 ? 11.291 8.590 0.982 1.00 84.75 119 MET A N 1
ATOM 918 C CA . MET A 1 119 ? 12.526 7.943 1.438 1.00 84.75 119 MET A CA 1
ATOM 919 C C . MET A 1 119 ? 13.068 6.934 0.420 1.00 84.75 119 MET A C 1
ATOM 921 O O . MET A 1 119 ? 14.284 6.761 0.325 1.00 84.75 119 MET A O 1
ATOM 925 N N . ILE A 1 120 ? 12.189 6.287 -0.349 1.00 78.75 120 ILE A N 1
ATOM 926 C CA . ILE A 1 120 ? 12.569 5.367 -1.428 1.00 78.75 120 ILE A CA 1
ATOM 927 C C . ILE A 1 120 ? 13.153 6.135 -2.620 1.00 78.75 120 ILE A C 1
ATOM 929 O O . ILE A 1 120 ? 14.141 5.691 -3.200 1.00 78.75 120 ILE A O 1
ATOM 933 N N . GLU A 1 121 ? 12.587 7.289 -2.971 1.00 69.94 121 GLU A N 1
ATOM 934 C CA . GLU A 1 121 ? 12.965 8.051 -4.170 1.00 69.94 121 GLU A CA 1
ATOM 935 C C . GLU A 1 121 ? 14.471 8.408 -4.233 1.00 69.94 121 GLU A C 1
ATOM 937 O O . GLU A 1 121 ? 15.112 8.065 -5.229 1.00 69.94 121 GLU A O 1
ATOM 942 N N . PRO A 1 122 ? 15.117 8.967 -3.186 1.00 73.12 122 PRO A N 1
ATOM 943 C CA . PRO A 1 122 ? 16.559 9.216 -3.200 1.00 73.12 122 PRO A CA 1
ATOM 944 C C . PRO A 1 122 ? 17.392 7.944 -3.362 1.00 73.12 122 PRO A C 1
ATOM 946 O O . PRO A 1 122 ? 18.464 7.986 -3.970 1.00 73.12 122 PRO A O 1
ATOM 949 N N . ILE A 1 123 ? 16.918 6.816 -2.821 1.00 69.00 123 ILE A N 1
ATOM 950 C CA . ILE A 1 123 ? 17.593 5.518 -2.933 1.00 69.00 123 ILE A CA 1
ATOM 951 C C . ILE A 1 123 ? 17.491 5.009 -4.372 1.00 69.00 123 ILE A C 1
ATOM 953 O O . ILE A 1 123 ? 18.510 4.612 -4.931 1.00 69.00 123 ILE A O 1
ATOM 957 N N . ALA A 1 124 ? 16.304 5.065 -4.982 1.00 66.75 124 ALA A N 1
ATOM 958 C CA . ALA A 1 124 ? 16.081 4.654 -6.367 1.00 66.75 124 ALA A CA 1
ATOM 959 C C . ALA A 1 124 ? 16.933 5.484 -7.341 1.00 66.75 124 ALA A C 1
ATOM 961 O O . ALA A 1 124 ? 17.722 4.922 -8.103 1.00 66.75 124 ALA A O 1
ATOM 962 N N . VAL A 1 125 ? 16.901 6.817 -7.210 1.00 68.50 125 VAL A N 1
ATOM 963 C CA . VAL A 1 125 ? 17.712 7.723 -8.041 1.00 68.50 125 VAL A CA 1
ATOM 964 C C . VAL A 1 125 ? 19.213 7.482 -7.840 1.00 68.50 125 VAL A C 1
ATOM 966 O O . VAL A 1 125 ? 19.965 7.408 -8.813 1.00 68.50 125 VAL A O 1
ATOM 969 N N . SER A 1 126 ? 19.674 7.303 -6.597 1.00 69.38 126 SER A N 1
ATOM 970 C CA . SER A 1 126 ? 21.096 7.034 -6.313 1.00 69.38 126 SER A CA 1
ATOM 971 C C . SER A 1 126 ? 21.552 5.664 -6.824 1.00 69.38 126 SER A C 1
ATOM 973 O O . SER A 1 126 ? 22.706 5.506 -7.227 1.00 69.38 126 SER A O 1
ATOM 975 N N . ALA A 1 127 ? 20.654 4.677 -6.828 1.00 63.50 127 ALA A N 1
ATOM 976 C CA . ALA A 1 127 ? 20.897 3.337 -7.349 1.00 63.50 127 ALA A CA 1
ATOM 977 C C . ALA A 1 127 ? 20.797 3.252 -8.883 1.00 63.50 127 ALA A C 1
ATOM 979 O O . ALA A 1 127 ? 21.141 2.209 -9.440 1.00 63.50 127 ALA A O 1
ATOM 980 N N . LYS A 1 128 ? 20.388 4.340 -9.560 1.00 56.53 128 LYS A N 1
ATOM 981 C CA . LYS A 1 128 ? 20.078 4.386 -11.002 1.00 56.53 128 LYS A CA 1
ATOM 982 C C . LYS A 1 128 ? 19.016 3.354 -11.410 1.00 56.53 128 LYS A C 1
ATOM 984 O O . LYS A 1 128 ? 19.134 2.750 -12.478 1.00 56.53 128 LYS A O 1
ATOM 989 N N . LEU A 1 129 ? 18.048 3.125 -10.524 1.00 53.25 129 LEU A N 1
ATOM 990 C CA . LEU A 1 129 ? 16.869 2.295 -10.765 1.00 53.25 129 LEU A CA 1
ATOM 991 C C . LEU A 1 129 ? 15.719 3.138 -11.311 1.00 53.25 129 LEU A C 1
ATOM 993 O O . LEU A 1 129 ? 15.632 4.323 -10.919 1.00 53.25 129 LEU A O 1
#

Foldseek 3Di:
DDDDQPVVVLVVLVVVLVVVLVCCLPPNPPNVVVVVQLVVQLVVVCCVVVCCCVVPVPDADDPSADADDVRHRVSCSRRVSVLLVVLLVVQDVVQDDDPVSNVCSNVSSVVVSVVVVVVVVVVCVVVVD

Secondary structure (DSSP, 8-state):
-PPPPHHHHHHHHHHHHHHHHHHHHHHSSSHHHHHHHHHHHHHHHHHHHHHHHHHH------TTSS-EETTEEHHHHHHHHHHHHHHHHHHHHHH-S-HHHHHHHHHHHHHHHHHHHHHHHHHHHHHT-

Radius of gyration: 16.28 Å; Cα contacts (8 Å, |Δi|>4): 94; chains: 1; bounding box: 43×29×39 Å

Mean predicted aligned error: 4.74 Å

Sequence (129 aa):
MTLPSMALLEGVALLIVALFVFLRARYGPAPKAFLRRLLLLVVASWLAENSVIVAYDFYSYSPDWTLFIHHVPLAIVLIWPIVIHSAWELAGYLLGPSAAAKRLAPLVGAFLVLADAAMIEPIAVSAKL

pLDDT: mean 90.76, std 9.85, range [49.25, 97.81]